Protein AF-A0A4R4UGD5-F1 (afdb_monomer_lite)

Secondary structure (DSSP, 8-state):
-HHHHHHHHHHHTT--S--STTHHHHHHHH-HHHHHHHHHHHHHHHHH---HHHHHHHHHHHHHHT----TT---------

Structure (mmCIF, N/CA/C/O backbone):
data_AF-A0A4R4UGD5-F1
#
_entry.id   AF-A0A4R4UGD5-F1
#
loop_
_atom_site.group_PDB
_atom_site.id
_atom_site.type_symbol
_atom_site.label_atom_id
_atom_site.label_alt_id
_atom_site.label_comp_id
_atom_site.label_asym_id
_atom_site.label_entity_id
_atom_site.label_seq_id
_atom_site.pdbx_PDB_ins_code
_atom_site.Cartn_x
_atom_site.Cartn_y
_atom_site.Cartn_z
_atom_site.occupancy
_atom_site.B_iso_or_equiv
_atom_site.auth_seq_id
_atom_site.auth_comp_id
_atom_site.auth_asym_id
_atom_site.auth_atom_id
_atom_site.pdbx_PDB_model_num
ATOM 1 N N . MET A 1 1 ? -0.004 -1.733 8.319 1.00 70.69 1 MET A N 1
ATOM 2 C CA . MET A 1 1 ? -0.519 -2.127 6.987 1.00 70.69 1 MET A CA 1
ATOM 3 C C . MET A 1 1 ? 0.151 -1.368 5.845 1.00 70.69 1 MET A C 1
ATOM 5 O O . MET A 1 1 ? 0.733 -2.040 5.010 1.00 70.69 1 MET A O 1
ATOM 9 N N . LEU A 1 2 ? 0.156 -0.024 5.820 1.00 83.88 2 LEU A N 1
ATOM 10 C CA . LEU A 1 2 ? 0.742 0.744 4.702 1.00 83.88 2 LEU A CA 1
ATOM 11 C C . LEU A 1 2 ? 2.193 0.355 4.362 1.00 83.88 2 LEU A C 1
ATOM 13 O O . LEU A 1 2 ? 2.467 0.040 3.213 1.00 83.88 2 LEU A O 1
ATOM 17 N N . HIS A 1 3 ? 3.099 0.357 5.348 1.00 86.81 3 HIS A N 1
ATOM 18 C CA . HIS A 1 3 ? 4.522 0.079 5.110 1.00 86.81 3 HIS A CA 1
ATOM 19 C C . HIS A 1 3 ? 4.745 -1.286 4.451 1.00 86.81 3 HIS A C 1
ATOM 21 O O . HIS A 1 3 ? 5.336 -1.337 3.388 1.00 86.81 3 HIS A O 1
ATOM 27 N N . ALA A 1 4 ? 4.167 -2.361 4.996 1.00 87.31 4 ALA A N 1
ATOM 28 C CA . ALA A 1 4 ? 4.310 -3.706 4.437 1.00 87.31 4 ALA A CA 1
ATOM 29 C C . ALA A 1 4 ? 3.752 -3.839 3.004 1.00 87.31 4 ALA A C 1
ATOM 31 O O . ALA A 1 4 ? 4.362 -4.496 2.166 1.00 87.31 4 ALA A O 1
ATOM 32 N N . ALA A 1 5 ? 2.612 -3.208 2.699 1.00 85.69 5 ALA A N 1
ATOM 33 C CA . ALA A 1 5 ? 2.055 -3.226 1.345 1.00 85.69 5 ALA A CA 1
ATOM 34 C C . ALA A 1 5 ? 2.896 -2.388 0.365 1.00 85.69 5 ALA A C 1
ATOM 36 O O . ALA A 1 5 ? 3.121 -2.800 -0.769 1.00 85.69 5 ALA A O 1
ATOM 37 N N . ALA A 1 6 ? 3.389 -1.227 0.801 1.00 85.94 6 ALA A N 1
ATOM 38 C CA . ALA A 1 6 ? 4.270 -0.385 -0.001 1.00 85.94 6 ALA A CA 1
ATOM 39 C C . ALA A 1 6 ? 5.603 -1.084 -0.296 1.00 85.94 6 ALA A C 1
ATOM 41 O O . ALA A 1 6 ? 6.088 -1.035 -1.424 1.00 85.94 6 ALA A O 1
ATOM 42 N N . ASP A 1 7 ? 6.136 -1.774 0.704 1.00 87.88 7 ASP A N 1
ATOM 43 C CA . ASP A 1 7 ? 7.331 -2.600 0.634 1.00 87.88 7 ASP A CA 1
ATOM 44 C C . ASP A 1 7 ? 7.157 -3.717 -0.411 1.00 87.88 7 ASP A C 1
ATOM 46 O O . ASP A 1 7 ? 7.928 -3.785 -1.369 1.00 87.88 7 ASP A O 1
ATOM 50 N N . LEU A 1 8 ? 6.091 -4.519 -0.310 1.00 86.75 8 LEU A N 1
ATOM 51 C CA . LEU A 1 8 ? 5.774 -5.561 -1.298 1.00 86.75 8 LEU A CA 1
ATOM 52 C C . LEU A 1 8 ? 5.615 -5.006 -2.720 1.00 86.75 8 LEU A C 1
ATOM 54 O O . LEU A 1 8 ? 6.116 -5.597 -3.676 1.00 86.75 8 LEU A O 1
ATOM 58 N N . LEU A 1 9 ? 4.933 -3.868 -2.873 1.00 84.12 9 LEU A N 1
ATOM 59 C CA . LEU A 1 9 ? 4.728 -3.245 -4.180 1.00 84.12 9 LEU A CA 1
ATOM 60 C C . LEU A 1 9 ? 6.043 -2.731 -4.779 1.00 84.12 9 LEU A C 1
ATOM 62 O O . LEU A 1 9 ? 6.285 -2.918 -5.971 1.00 84.12 9 LEU A O 1
ATOM 66 N N . CYS A 1 10 ? 6.903 -2.108 -3.970 1.00 87.12 10 CYS A N 1
ATOM 67 C CA . CYS A 1 10 ? 8.216 -1.647 -4.419 1.00 87.12 10 CYS A CA 1
ATOM 68 C C . CYS A 1 10 ? 9.128 -2.820 -4.796 1.00 87.12 10 CYS A C 1
ATOM 70 O O . CYS A 1 10 ? 9.805 -2.742 -5.821 1.00 87.12 10 CYS A O 1
ATOM 72 N N . ASP A 1 11 ? 9.128 -3.893 -4.004 1.00 87.50 11 ASP A N 1
ATOM 73 C CA . ASP A 1 11 ? 9.917 -5.099 -4.271 1.00 87.50 11 ASP A CA 1
ATOM 74 C C . ASP A 1 11 ? 9.480 -5.774 -5.578 1.00 87.50 11 ASP A C 1
ATOM 76 O O . ASP A 1 11 ? 10.287 -5.961 -6.488 1.00 87.50 11 ASP A O 1
ATOM 80 N N . HIS A 1 12 ? 8.173 -6.003 -5.748 1.00 86.81 12 HIS A N 1
ATOM 81 C CA . HIS A 1 12 ? 7.609 -6.595 -6.965 1.00 86.81 12 HIS A CA 1
ATOM 82 C C . HIS A 1 12 ? 7.934 -5.796 -8.237 1.00 86.81 12 HIS A C 1
ATOM 84 O O . HIS A 1 12 ? 8.081 -6.362 -9.320 1.00 86.81 12 HIS A O 1
ATOM 90 N N . ARG A 1 13 ? 8.049 -4.469 -8.123 1.00 86.44 13 ARG A N 1
ATOM 91 C CA . ARG A 1 13 ? 8.385 -3.570 -9.237 1.00 86.44 13 ARG A CA 1
ATOM 92 C C . ARG A 1 13 ? 9.894 -3.381 -9.440 1.00 86.44 13 ARG A C 1
ATOM 94 O O . ARG A 1 13 ? 10.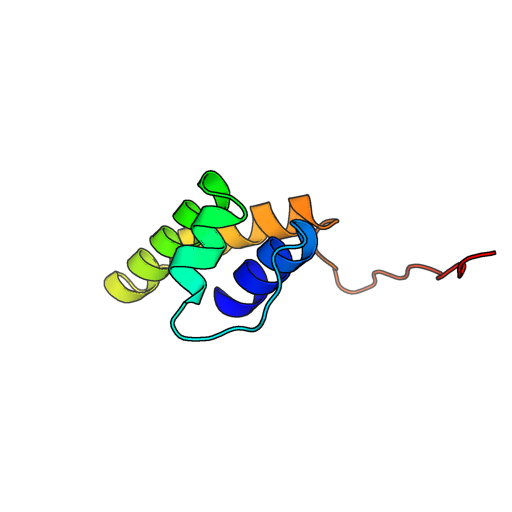276 -2.617 -10.322 1.00 86.44 13 ARG A O 1
ATOM 101 N N . GLY A 1 14 ? 10.747 -4.029 -8.642 1.00 84.12 14 GLY A N 1
ATOM 102 C CA . GLY A 1 14 ? 12.203 -3.849 -8.695 1.00 84.12 14 GLY A CA 1
ATOM 103 C C . GLY A 1 14 ? 12.663 -2.442 -8.290 1.00 84.12 14 GLY A C 1
ATOM 104 O O . GLY A 1 14 ? 13.737 -1.999 -8.688 1.00 84.12 14 GLY A O 1
ATOM 105 N N . ALA A 1 15 ? 11.843 -1.721 -7.522 1.00 81.00 15 ALA A N 1
ATOM 106 C CA . ALA A 1 15 ? 12.056 -0.328 -7.127 1.00 81.00 15 ALA A CA 1
ATO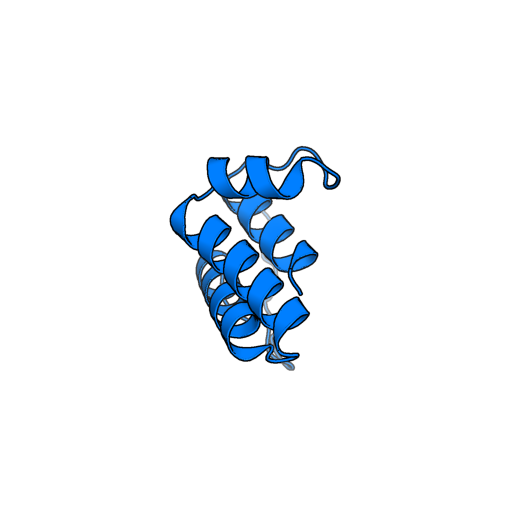M 107 C C . ALA A 1 15 ? 12.503 -0.181 -5.658 1.00 81.00 15 ALA A C 1
ATOM 109 O O . ALA A 1 15 ? 12.528 0.931 -5.118 1.00 81.00 15 ALA A O 1
ATOM 110 N N . TRP A 1 16 ? 12.838 -1.287 -4.984 1.00 73.69 16 TRP A N 1
ATOM 111 C CA . TRP A 1 16 ? 13.238 -1.273 -3.580 1.00 73.69 16 TRP A CA 1
ATOM 112 C C . TRP A 1 16 ? 14.619 -0.641 -3.377 1.00 73.69 16 TRP A C 1
ATOM 114 O O . TRP A 1 16 ? 15.637 -1.145 -3.842 1.00 73.69 16 TRP A O 1
ATOM 124 N N . VAL A 1 17 ? 14.672 0.446 -2.607 1.00 66.44 17 VAL A N 1
ATOM 125 C CA . VAL A 1 17 ? 15.927 1.131 -2.236 1.00 66.44 17 VAL A CA 1
ATOM 126 C C . VAL A 1 17 ? 15.915 1.578 -0.764 1.00 66.44 17 VAL A C 1
ATOM 128 O O . VAL A 1 17 ? 16.561 2.561 -0.397 1.00 66.44 17 VAL A O 1
ATOM 131 N N . GLY A 1 18 ? 15.133 0.888 0.077 1.00 64.44 18 GLY A N 1
ATOM 132 C CA . GLY A 1 18 ? 14.922 1.199 1.498 1.00 64.44 18 GLY A CA 1
ATOM 133 C C . GLY A 1 18 ? 13.745 2.149 1.775 1.00 64.44 18 GLY A C 1
ATOM 134 O O . GLY A 1 18 ? 13.422 3.021 0.958 1.00 64.44 18 GLY A O 1
ATOM 135 N N . GLY A 1 19 ? 13.100 1.956 2.933 1.00 67.75 19 GLY A N 1
ATOM 136 C CA . GLY A 1 19 ? 11.966 2.750 3.422 1.00 67.75 19 GLY A CA 1
ATOM 137 C C . GLY A 1 19 ? 12.361 4.118 4.003 1.00 67.75 19 GLY A C 1
ATOM 138 O O . GLY A 1 19 ? 13.539 4.451 4.124 1.00 67.75 19 GLY A O 1
ATOM 139 N N . GLY A 1 20 ? 11.367 4.939 4.360 1.00 76.06 20 GLY A N 1
ATOM 140 C CA . GLY A 1 20 ? 11.567 6.236 5.026 1.00 76.06 20 GLY A CA 1
ATOM 141 C C . GLY A 1 20 ? 10.836 7.399 4.353 1.00 76.06 20 GLY A C 1
ATOM 142 O O . GLY A 1 20 ? 9.860 7.205 3.635 1.00 76.06 20 GLY A O 1
ATOM 143 N N . LYS A 1 21 ? 11.319 8.634 4.555 1.00 80.81 21 LYS A N 1
ATOM 144 C CA . LYS A 1 21 ? 10.629 9.880 4.143 1.00 80.81 21 LYS A CA 1
ATOM 145 C C . LYS A 1 21 ? 10.269 9.987 2.653 1.00 80.81 21 LYS A C 1
ATOM 147 O O . LYS A 1 21 ? 9.443 10.810 2.275 1.00 80.81 21 LYS A O 1
ATOM 152 N N . TRP A 1 22 ? 10.908 9.190 1.799 1.00 82.88 22 TRP A N 1
ATOM 153 C CA . TRP A 1 22 ? 10.670 9.188 0.354 1.00 82.88 22 TRP A CA 1
ATOM 154 C C . TRP A 1 22 ? 9.646 8.144 -0.099 1.00 82.88 22 TRP A C 1
ATOM 156 O O . TRP A 1 22 ? 9.352 8.083 -1.294 1.00 82.88 22 TRP A O 1
ATOM 166 N N . LEU A 1 23 ? 9.103 7.348 0.828 1.00 82.81 23 LEU A N 1
ATOM 167 C CA . LEU A 1 23 ? 8.178 6.255 0.540 1.00 82.81 23 LEU A CA 1
ATOM 168 C C . LEU A 1 23 ? 6.993 6.695 -0.338 1.00 82.81 23 LEU A C 1
ATOM 170 O O . LEU A 1 23 ? 6.794 6.047 -1.359 1.00 82.81 23 LEU A O 1
ATOM 174 N N . PRO A 1 24 ? 6.279 7.813 -0.078 1.00 86.44 24 PRO A N 1
ATOM 175 C CA . PRO A 1 24 ? 5.139 8.196 -0.915 1.00 86.44 24 PRO A CA 1
ATOM 176 C C . PRO A 1 24 ? 5.523 8.468 -2.374 1.00 86.44 24 PRO A C 1
ATOM 178 O O . PRO A 1 24 ? 4.868 7.988 -3.295 1.00 86.44 24 PRO A O 1
ATOM 181 N N . ARG A 1 25 ? 6.626 9.194 -2.603 1.00 88.19 25 ARG A N 1
ATOM 182 C CA . ARG A 1 25 ? 7.090 9.503 -3.964 1.00 88.19 25 ARG A CA 1
ATOM 183 C C . ARG A 1 25 ? 7.543 8.242 -4.695 1.00 88.19 25 ARG A C 1
ATOM 185 O O . ARG A 1 25 ? 7.193 8.062 -5.855 1.00 88.19 25 ARG A O 1
ATOM 192 N N . ARG A 1 26 ? 8.317 7.384 -4.027 1.00 84.69 26 ARG A N 1
ATOM 193 C CA . ARG A 1 26 ? 8.812 6.138 -4.627 1.00 84.69 26 ARG A CA 1
ATOM 194 C C . ARG A 1 26 ? 7.681 5.171 -4.937 1.00 84.69 26 ARG A C 1
ATOM 196 O O . ARG A 1 26 ? 7.681 4.568 -6.001 1.00 84.69 26 ARG A O 1
ATOM 203 N N . LEU A 1 27 ? 6.699 5.086 -4.048 1.00 88.19 27 LEU A N 1
ATOM 204 C CA . LEU A 1 27 ? 5.527 4.248 -4.237 1.00 88.19 27 LEU A CA 1
ATOM 205 C C . LEU A 1 27 ? 4.748 4.657 -5.497 1.00 88.19 27 LEU A C 1
ATOM 207 O O . LEU A 1 27 ? 4.422 3.805 -6.317 1.00 88.19 27 LEU A O 1
ATOM 211 N N . LEU A 1 28 ? 4.534 5.962 -5.695 1.00 91.94 28 LEU A N 1
ATOM 212 C CA . LEU A 1 28 ? 3.886 6.495 -6.900 1.00 91.94 28 LEU A CA 1
ATOM 213 C C . LEU A 1 28 ? 4.712 6.281 -8.177 1.00 91.94 28 LEU A C 1
ATOM 215 O O . LEU A 1 28 ? 4.140 6.084 -9.245 1.00 91.94 28 LEU A O 1
ATOM 219 N N . GLN A 1 29 ? 6.044 6.319 -8.083 1.00 90.12 29 GLN A N 1
ATOM 220 C CA . GLN A 1 29 ? 6.931 6.019 -9.212 1.00 90.12 29 GLN A CA 1
ATOM 221 C C . GLN A 1 29 ? 6.917 4.531 -9.583 1.00 90.12 29 GLN A C 1
ATOM 223 O O . GLN A 1 29 ? 6.978 4.204 -10.765 1.00 90.12 29 GLN A O 1
ATOM 228 N N . ALA A 1 30 ? 6.839 3.641 -8.591 1.00 89.56 30 ALA A N 1
ATOM 229 C CA . ALA A 1 30 ? 6.821 2.196 -8.801 1.00 89.56 30 ALA A CA 1
ATOM 230 C C . ALA A 1 30 ? 5.495 1.718 -9.419 1.00 89.56 30 ALA A C 1
ATOM 232 O O . ALA A 1 30 ? 5.490 0.898 -10.339 1.00 89.56 30 ALA A O 1
ATOM 233 N N . ASP A 1 31 ? 4.368 2.232 -8.922 1.00 92.62 31 ASP A N 1
ATOM 234 C CA . ASP A 1 31 ? 3.032 1.978 -9.461 1.00 92.62 31 ASP A CA 1
ATOM 235 C C . ASP A 1 31 ? 2.104 3.126 -9.051 1.00 92.62 31 ASP A C 1
ATOM 237 O O . ASP A 1 31 ? 1.658 3.212 -7.907 1.00 92.62 31 ASP A O 1
ATOM 241 N N . HIS A 1 32 ? 1.801 4.015 -9.996 1.00 92.81 32 HIS A N 1
ATOM 242 C CA . HIS A 1 32 ? 0.988 5.196 -9.721 1.00 92.81 32 HIS A CA 1
ATOM 243 C C . HIS A 1 32 ? -0.414 4.839 -9.212 1.00 92.81 32 HIS A C 1
ATOM 245 O O . HIS A 1 32 ? -0.902 5.458 -8.270 1.00 92.81 32 HIS A O 1
ATOM 251 N N . ALA A 1 33 ? -1.068 3.840 -9.810 1.00 95.31 33 ALA A N 1
ATOM 252 C CA . ALA A 1 33 ? -2.453 3.507 -9.488 1.00 95.31 33 ALA A CA 1
ATOM 253 C C . ALA A 1 33 ? -2.567 2.871 -8.097 1.00 95.31 33 ALA A C 1
ATOM 255 O O . ALA A 1 33 ? -3.308 3.365 -7.243 1.00 95.31 33 ALA A O 1
ATOM 256 N N . ARG A 1 34 ? -1.796 1.807 -7.840 1.00 93.38 34 ARG A N 1
ATOM 257 C CA . ARG A 1 34 ? -1.826 1.110 -6.542 1.00 93.38 34 ARG A CA 1
ATOM 258 C C . ARG A 1 34 ? -1.158 1.928 -5.442 1.00 93.38 34 ARG A C 1
ATOM 260 O O . ARG A 1 34 ? -1.614 1.910 -4.300 1.00 93.38 34 ARG A O 1
ATOM 267 N N . GLY A 1 35 ? -0.125 2.693 -5.786 1.00 93.69 35 GLY A N 1
ATOM 268 C CA . GLY A 1 35 ? 0.538 3.599 -4.861 1.00 93.69 35 GLY A CA 1
ATOM 269 C C . GLY A 1 35 ? -0.367 4.733 -4.394 1.00 93.69 35 GLY A C 1
ATOM 270 O O . GLY A 1 35 ? -0.444 4.989 -3.193 1.00 93.69 35 GLY A O 1
ATOM 271 N N . ALA A 1 36 ? -1.113 5.364 -5.306 1.00 95.81 36 ALA A N 1
ATOM 272 C CA . ALA A 1 36 ? -2.090 6.386 -4.938 1.00 95.81 36 ALA A CA 1
ATOM 273 C C . ALA A 1 36 ? -3.208 5.808 -4.059 1.00 95.81 36 ALA A C 1
ATOM 275 O O . ALA A 1 36 ? -3.555 6.417 -3.050 1.00 95.81 36 ALA A O 1
ATOM 276 N N . ALA A 1 37 ? -3.720 4.615 -4.383 1.00 96.50 37 ALA A N 1
ATOM 277 C CA . ALA A 1 37 ? -4.751 3.951 -3.584 1.00 96.50 37 ALA A CA 1
ATOM 278 C C . ALA A 1 37 ? -4.289 3.656 -2.143 1.00 96.50 37 ALA A C 1
ATOM 280 O O . ALA A 1 37 ? -5.031 3.909 -1.194 1.00 96.50 37 ALA A O 1
ATOM 281 N N . LEU A 1 38 ? -3.048 3.188 -1.961 1.00 94.81 38 LEU A N 1
ATOM 282 C CA . LEU A 1 38 ? -2.464 2.957 -0.635 1.00 94.81 38 LEU A CA 1
ATOM 283 C C . LEU A 1 38 ? -2.314 4.251 0.177 1.00 94.81 38 LEU A C 1
ATOM 285 O O . LEU A 1 38 ? -2.645 4.276 1.364 1.00 94.81 38 LEU A O 1
ATOM 289 N N . LEU A 1 39 ? -1.825 5.324 -0.451 1.00 95.12 39 LEU A N 1
ATOM 290 C CA . LEU A 1 39 ? -1.661 6.620 0.214 1.00 95.12 39 LEU A CA 1
ATOM 291 C C . LEU A 1 39 ? -3.013 7.234 0.584 1.00 95.12 39 LEU A C 1
ATOM 293 O O . LEU A 1 39 ? -3.182 7.704 1.708 1.00 95.12 39 LEU A O 1
ATOM 297 N N . GLN A 1 40 ? -3.985 7.170 -0.327 1.00 96.00 40 GLN A N 1
ATOM 298 C CA . GLN A 1 40 ? -5.330 7.686 -0.098 1.00 96.00 40 GLN A CA 1
ATOM 299 C C . GLN A 1 40 ? -6.054 6.911 1.008 1.00 96.00 40 GLN A C 1
ATOM 301 O O . GLN A 1 40 ? -6.633 7.523 1.904 1.00 96.00 40 GLN A O 1
ATOM 306 N N . GLY A 1 41 ? -5.979 5.577 0.996 1.00 95.81 41 GLY A N 1
ATOM 307 C CA . GLY A 1 41 ? -6.561 4.752 2.053 1.00 95.81 41 GLY A CA 1
ATOM 308 C C . GLY A 1 41 ? -5.918 5.013 3.417 1.00 95.81 41 GLY A C 1
ATOM 309 O O . GLY A 1 41 ? -6.608 5.028 4.433 1.00 95.81 41 GLY A O 1
ATOM 310 N N . HIS A 1 42 ? -4.606 5.276 3.459 1.00 94.44 42 HIS A N 1
ATOM 311 C CA . HIS A 1 42 ? -3.937 5.661 4.702 1.00 94.44 42 HIS A CA 1
ATOM 312 C C . HIS A 1 42 ? -4.393 7.031 5.214 1.00 94.44 42 HIS A C 1
ATOM 314 O O . HIS A 1 42 ? -4.614 7.178 6.413 1.00 94.44 42 HIS A O 1
ATOM 320 N N . HIS A 1 43 ? -4.568 8.008 4.323 1.00 95.19 43 HIS A N 1
ATOM 321 C CA . HIS A 1 43 ? -5.100 9.320 4.687 1.00 95.19 43 HIS A CA 1
ATOM 322 C C . HIS A 1 43 ? -6.505 9.209 5.288 1.00 95.19 43 HIS A C 1
ATOM 324 O O . HIS A 1 43 ? -6.745 9.705 6.385 1.00 95.19 43 HIS A O 1
ATOM 330 N N . GLN A 1 44 ? -7.398 8.475 4.621 1.00 95.75 44 GLN A N 1
ATOM 331 C CA . GLN A 1 44 ? -8.771 8.252 5.084 1.00 95.75 44 GLN A CA 1
ATOM 332 C C . GLN A 1 44 ? -8.822 7.557 6.447 1.00 95.75 44 GLN A C 1
ATOM 334 O O . GLN A 1 44 ? -9.611 7.956 7.302 1.00 95.75 44 GLN A O 1
ATOM 339 N N . LEU A 1 45 ? -7.948 6.572 6.681 1.00 96.12 45 LEU A N 1
ATOM 340 C CA . LEU A 1 45 ? -7.805 5.937 7.991 1.00 96.12 45 LEU A CA 1
ATOM 341 C C . LEU A 1 45 ? -7.412 6.951 9.072 1.00 96.12 45 LEU A C 1
ATOM 343 O O . LEU A 1 45 ? -7.972 6.927 10.163 1.00 96.12 45 LEU A O 1
ATOM 347 N N . CYS A 1 46 ? -6.466 7.845 8.786 1.00 95.81 46 CYS A N 1
ATOM 348 C CA . CYS A 1 46 ? -6.050 8.869 9.743 1.00 95.81 46 CYS A CA 1
ATOM 349 C C . CYS A 1 46 ? -7.160 9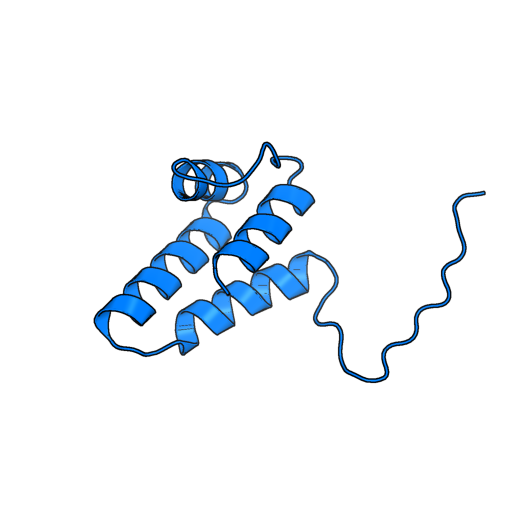.892 10.036 1.00 95.81 46 CYS A C 1
ATOM 351 O O . CYS A 1 46 ? -7.267 10.350 11.169 1.00 95.81 46 CYS A O 1
ATOM 353 N N . GLU A 1 47 ? -7.975 10.249 9.040 1.00 97.19 47 GLU A N 1
ATOM 354 C CA . GLU A 1 47 ? -9.057 11.232 9.196 1.00 97.19 47 GLU A CA 1
ATOM 355 C C . GLU A 1 47 ? -10.296 10.666 9.894 1.00 97.19 47 GLU A C 1
ATOM 357 O O . GLU A 1 47 ? -10.903 11.336 10.726 1.00 97.19 47 GLU A O 1
ATOM 362 N N . SER A 1 48 ? -10.694 9.447 9.531 1.00 95.88 48 SER A N 1
ATOM 363 C CA . SER A 1 48 ? -11.993 8.875 9.910 1.00 95.88 48 SER A CA 1
ATOM 364 C C . SER A 1 48 ? -11.898 7.688 10.868 1.00 95.88 48 SER A C 1
ATOM 366 O O . SER A 1 48 ? -12.903 7.295 11.455 1.00 95.88 48 SER A O 1
ATOM 368 N N . GLY A 1 49 ? -10.713 7.090 11.017 1.00 94.75 49 GLY A N 1
ATOM 369 C CA . GLY A 1 49 ? -10.529 5.812 11.705 1.00 94.75 49 GLY A CA 1
ATOM 370 C C . GLY A 1 49 ? -10.955 4.586 10.884 1.00 94.75 49 GLY A C 1
ATOM 371 O O . GLY A 1 49 ? -10.742 3.462 11.337 1.00 94.75 49 GLY A O 1
ATOM 372 N N . ASP A 1 50 ? -11.516 4.767 9.683 1.00 93.62 50 ASP A N 1
ATOM 373 C CA . ASP A 1 50 ? -11.940 3.666 8.816 1.00 93.62 50 ASP A CA 1
ATOM 374 C C . ASP A 1 50 ? -10.766 3.075 8.016 1.00 93.62 50 ASP A C 1
ATOM 376 O O . ASP A 1 50 ? -10.117 3.738 7.205 1.00 93.62 50 ASP A O 1
ATOM 380 N N . ALA A 1 51 ? -10.502 1.785 8.228 1.00 94.00 51 ALA A N 1
ATOM 381 C CA . ALA A 1 51 ? -9.433 1.043 7.567 1.00 94.00 51 ALA A CA 1
ATOM 382 C C . ALA A 1 51 ? -9.865 0.354 6.261 1.00 94.00 51 ALA A C 1
ATOM 384 O O . ALA A 1 51 ? -9.024 -0.291 5.621 1.00 94.00 51 ALA A O 1
ATOM 385 N N . ALA A 1 52 ? -11.135 0.444 5.854 1.00 96.12 52 ALA A N 1
ATOM 386 C CA . ALA A 1 52 ? -11.675 -0.317 4.727 1.00 96.12 52 ALA A CA 1
ATOM 387 C C . ALA A 1 52 ? -10.920 -0.039 3.417 1.00 96.12 52 ALA A C 1
ATOM 389 O O . ALA A 1 52 ? -10.461 -0.970 2.750 1.00 96.12 52 ALA A O 1
ATOM 390 N N . ALA A 1 53 ? -10.708 1.236 3.087 1.00 95.25 53 ALA A N 1
ATOM 391 C CA . ALA A 1 53 ? -10.011 1.636 1.865 1.00 95.25 53 ALA A CA 1
ATOM 392 C C . ALA A 1 53 ? -8.539 1.192 1.851 1.00 95.25 53 ALA A C 1
ATOM 394 O O . ALA A 1 53 ? -8.045 0.688 0.840 1.00 95.25 53 ALA A O 1
ATOM 395 N N . LEU A 1 54 ? -7.842 1.323 2.987 1.00 95.06 54 LEU A N 1
ATOM 396 C CA . LEU A 1 54 ? -6.455 0.868 3.111 1.00 95.06 54 LEU A CA 1
ATOM 397 C C . LEU A 1 54 ? -6.351 -0.656 2.983 1.00 95.06 54 LEU A C 1
ATOM 399 O O . LEU A 1 54 ? -5.418 -1.158 2.358 1.00 95.06 54 LEU A O 1
ATOM 403 N N . THR A 1 55 ? -7.309 -1.383 3.556 1.00 95.50 55 THR A N 1
ATOM 404 C CA . THR A 1 55 ? -7.361 -2.847 3.491 1.00 95.50 55 THR A CA 1
ATOM 405 C C . THR A 1 55 ? -7.590 -3.309 2.058 1.00 95.50 55 THR A C 1
ATOM 407 O O . THR A 1 55 ? -6.819 -4.122 1.560 1.00 95.50 55 THR A O 1
ATOM 410 N N . ALA A 1 56 ? -8.561 -2.720 1.355 1.00 95.69 56 ALA A N 1
ATOM 411 C CA . ALA A 1 56 ? 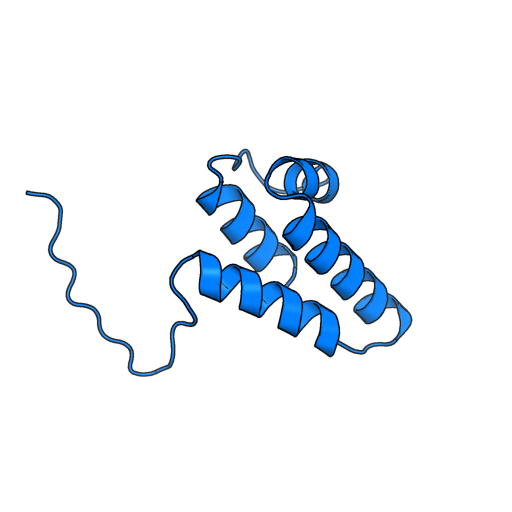-8.827 -3.033 -0.046 1.00 95.69 56 ALA A CA 1
ATOM 412 C C . ALA A 1 56 ? -7.605 -2.768 -0.946 1.00 95.69 56 ALA A C 1
ATOM 414 O O . ALA A 1 56 ? -7.258 -3.602 -1.783 1.00 95.69 56 ALA A O 1
ATOM 415 N N . ALA A 1 57 ? -6.912 -1.640 -0.750 1.00 95.25 57 ALA A N 1
ATOM 416 C CA . ALA A 1 57 ? -5.691 -1.329 -1.493 1.00 95.25 57 ALA A CA 1
ATOM 417 C C . ALA A 1 57 ? -4.553 -2.323 -1.188 1.00 95.25 57 ALA A C 1
ATOM 419 O O . ALA A 1 57 ? -3.848 -2.756 -2.099 1.00 95.25 57 ALA A O 1
ATOM 420 N N . ALA A 1 58 ? -4.389 -2.725 0.076 1.00 93.56 58 ALA A N 1
ATOM 421 C CA . ALA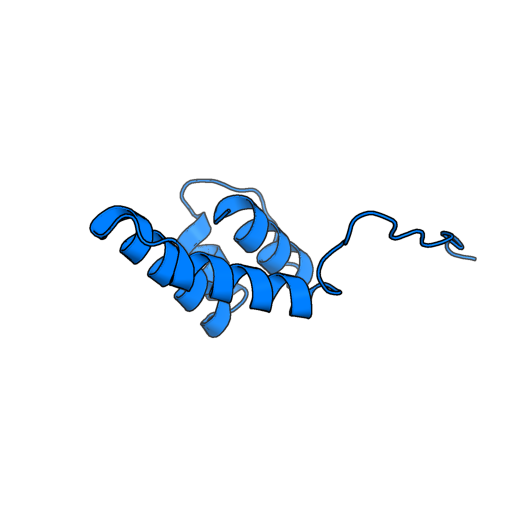 A 1 58 ? -3.401 -3.729 0.464 1.00 93.56 58 ALA A CA 1
ATOM 422 C C . ALA A 1 58 ? -3.716 -5.112 -0.135 1.00 93.56 58 ALA A C 1
ATOM 424 O O . ALA A 1 58 ? -2.805 -5.767 -0.640 1.00 93.56 58 ALA A O 1
ATOM 425 N N . SER A 1 59 ? -4.984 -5.530 -0.160 1.00 93.94 59 SER A N 1
ATOM 426 C CA . SER A 1 59 ? -5.407 -6.789 -0.789 1.00 93.94 59 SER A CA 1
ATOM 427 C C . SER A 1 59 ? -5.087 -6.823 -2.286 1.00 93.94 59 SER A C 1
ATOM 429 O O . SER A 1 59 ? -4.560 -7.821 -2.767 1.00 93.94 59 SER A O 1
ATOM 431 N N . GLN A 1 60 ? -5.277 -5.716 -3.012 1.00 92.88 60 GLN A N 1
ATOM 432 C CA . GLN A 1 60 ? -4.891 -5.630 -4.431 1.00 92.88 60 GLN A CA 1
ATOM 433 C C . GLN A 1 60 ? -3.379 -5.776 -4.657 1.00 92.88 60 GLN A C 1
ATOM 435 O O . GLN A 1 60 ? -2.949 -6.270 -5.702 1.00 92.88 60 GLN A O 1
ATOM 440 N N . VAL A 1 61 ? -2.555 -5.322 -3.707 1.00 91.19 61 VAL A N 1
ATOM 441 C CA . VAL A 1 61 ? -1.105 -5.556 -3.755 1.00 91.19 61 VAL A CA 1
ATOM 442 C C . VAL A 1 61 ? -0.789 -7.015 -3.454 1.00 91.19 61 VAL A C 1
ATOM 444 O O . VAL A 1 61 ? 0.041 -7.598 -4.145 1.00 91.19 61 VAL A O 1
ATOM 447 N N . LEU A 1 62 ? -1.462 -7.627 -2.477 1.00 91.06 62 LEU A N 1
ATOM 448 C CA . LEU A 1 62 ? -1.280 -9.046 -2.172 1.00 91.06 62 LEU A CA 1
ATOM 449 C C . LEU A 1 62 ? -1.615 -9.916 -3.382 1.00 91.06 62 LEU A C 1
ATOM 451 O O . LEU A 1 62 ? -0.794 -10.739 -3.770 1.00 91.06 62 LEU A O 1
ATOM 455 N N . GLU A 1 63 ? -2.751 -9.685 -4.036 1.00 89.81 63 GLU A N 1
ATOM 456 C CA . GLU A 1 63 ? -3.124 -10.370 -5.280 1.00 89.81 63 GLU A CA 1
ATOM 457 C C . GLU A 1 63 ? -2.052 -10.237 -6.369 1.00 89.81 63 GLU A C 1
ATOM 459 O O . GLU A 1 63 ? -1.736 -11.218 -7.042 1.00 89.81 63 GLU A O 1
ATOM 464 N N . LEU A 1 64 ? -1.436 -9.056 -6.500 1.00 89.56 64 LEU A N 1
ATOM 465 C CA . LEU A 1 64 ? -0.362 -8.819 -7.465 1.00 89.56 64 LEU A CA 1
ATOM 466 C C . LEU A 1 64 ? 0.894 -9.658 -7.174 1.00 89.56 64 LEU A C 1
ATOM 468 O O . LEU A 1 64 ? 1.531 -10.147 -8.106 1.00 89.56 64 LEU A O 1
ATOM 472 N N . VAL A 1 65 ? 1.261 -9.830 -5.901 1.00 87.31 65 VAL A N 1
ATOM 473 C CA . VAL A 1 65 ? 2.514 -10.502 -5.503 1.00 87.31 65 VAL A CA 1
ATOM 474 C C . VAL A 1 65 ? 2.373 -12.009 -5.257 1.00 87.31 65 VAL A C 1
ATOM 476 O O . VAL A 1 65 ? 3.349 -12.659 -4.883 1.00 87.31 65 VAL A O 1
ATOM 479 N N . GLY A 1 66 ? 1.194 -12.589 -5.497 1.00 82.94 66 GLY A N 1
ATOM 480 C CA . GLY A 1 66 ? 0.951 -14.034 -5.367 1.00 82.94 66 GLY A CA 1
ATOM 481 C C . GLY A 1 66 ? -0.183 -14.430 -4.416 1.00 82.94 66 GLY A C 1
ATOM 482 O O . GLY A 1 66 ? -0.374 -15.621 -4.174 1.00 82.94 66 GLY A O 1
ATOM 483 N N . GLY A 1 67 ? -0.946 -13.459 -3.917 1.00 80.06 67 GLY A N 1
ATOM 484 C CA . GLY A 1 67 ? -2.126 -13.640 -3.077 1.00 80.06 67 GLY A CA 1
ATOM 485 C C . GLY A 1 67 ? -1.841 -13.647 -1.573 1.00 80.06 67 GLY A C 1
ATOM 486 O O . GLY A 1 67 ? -0.704 -13.573 -1.111 1.00 80.06 67 GLY A O 1
ATOM 487 N N . GLU A 1 68 ? -2.917 -13.733 -0.792 1.00 72.25 68 GLU A N 1
ATOM 488 C CA . GLU A 1 68 ? -2.848 -13.876 0.663 1.00 72.25 68 GLU A CA 1
ATOM 489 C C . GLU A 1 68 ? -2.286 -15.245 1.062 1.00 72.25 68 GLU A C 1
ATOM 491 O O . GLU A 1 68 ? -2.746 -16.289 0.590 1.00 72.25 68 GLU A O 1
ATOM 496 N N . VAL A 1 69 ? -1.351 -15.260 2.014 1.00 68.56 69 VAL A N 1
ATOM 497 C CA . VAL A 1 69 ? -0.984 -16.497 2.707 1.00 68.56 69 VAL A CA 1
ATOM 498 C C . VAL A 1 69 ? -2.020 -16.745 3.795 1.00 68.56 69 VAL A C 1
ATOM 500 O O . VAL A 1 69 ? -2.101 -16.004 4.772 1.00 68.56 69 VAL A O 1
ATOM 503 N N . ARG A 1 70 ? -2.825 -17.791 3.616 1.00 72.56 70 ARG A N 1
ATOM 504 C CA . ARG A 1 70 ? -3.809 -18.233 4.609 1.00 72.56 70 ARG A CA 1
ATOM 505 C C . ARG A 1 70 ? -3.200 -19.274 5.535 1.00 72.56 70 ARG A C 1
ATOM 507 O O . ARG A 1 70 ? -2.325 -20.044 5.136 1.00 72.56 70 ARG A O 1
ATOM 514 N N . GLU A 1 71 ? -3.676 -19.311 6.772 1.00 72.12 71 GLU A N 1
ATOM 515 C CA . GLU A 1 71 ? -3.265 -20.326 7.735 1.00 72.12 71 GLU A CA 1
ATOM 516 C C . GLU A 1 71 ? -3.510 -21.739 7.172 1.00 72.12 71 GLU A C 1
ATOM 518 O O . GLU A 1 71 ? -4.517 -21.998 6.514 1.00 72.12 71 GLU A O 1
ATOM 523 N N . GLY A 1 72 ? -2.534 -22.635 7.344 1.00 71.19 72 GLY A N 1
ATOM 524 C CA . GLY A 1 72 ? -2.524 -23.961 6.711 1.00 71.19 72 GLY A CA 1
ATOM 525 C C . GLY A 1 72 ? -1.902 -24.018 5.308 1.00 71.19 72 GLY A C 1
ATOM 526 O O . GLY A 1 72 ? -1.715 -25.117 4.778 1.00 71.19 72 GLY A O 1
ATOM 527 N N . TYR A 1 73 ? -1.513 -22.886 4.709 1.00 64.81 73 TYR A N 1
ATOM 528 C CA . TYR A 1 73 ? -0.772 -22.886 3.447 1.00 64.81 73 TYR A CA 1
ATOM 529 C C . TYR A 1 73 ? 0.588 -23.589 3.600 1.00 64.81 73 TYR A C 1
ATOM 531 O O . TYR A 1 73 ? 1.465 -23.149 4.345 1.00 64.81 73 TYR A O 1
ATOM 539 N N . ARG A 1 74 ? 0.783 -24.684 2.856 1.00 65.44 74 ARG A N 1
ATOM 540 C CA . ARG A 1 74 ? 2.067 -25.379 2.708 1.00 65.44 74 ARG A CA 1
ATOM 541 C C . ARG A 1 74 ? 2.460 -25.404 1.239 1.00 65.44 74 ARG A C 1
ATOM 543 O O . ARG A 1 74 ? 1.787 -26.026 0.423 1.00 65.44 74 ARG A O 1
ATOM 550 N N . ARG A 1 75 ? 3.599 -24.795 0.912 1.00 70.94 75 ARG A N 1
ATOM 551 C CA . ARG A 1 75 ? 4.246 -24.932 -0.396 1.00 70.94 75 ARG A CA 1
ATOM 552 C C . ARG A 1 75 ? 5.568 -25.661 -0.214 1.00 70.94 75 ARG A C 1
ATOM 554 O O . ARG A 1 75 ? 6.462 -25.173 0.469 1.00 70.94 75 ARG A O 1
ATOM 561 N N . THR A 1 76 ? 5.704 -26.830 -0.833 1.00 76.31 76 THR A N 1
ATOM 562 C CA . THR A 1 76 ? 6.996 -27.517 -0.912 1.00 76.31 76 THR A CA 1
ATOM 563 C C . THR A 1 76 ? 7.903 -26.731 -1.849 1.00 76.31 76 THR A C 1
ATOM 565 O O . THR A 1 76 ? 7.680 -26.708 -3.063 1.00 76.31 76 THR A O 1
ATOM 568 N N . TRP A 1 77 ? 8.906 -26.064 -1.285 1.00 76.00 77 TRP A N 1
ATOM 569 C CA . TRP A 1 77 ? 9.965 -25.421 -2.050 1.00 76.00 77 TRP A CA 1
ATOM 570 C C . TRP A 1 77 ? 10.751 -26.480 -2.831 1.00 76.00 77 TRP A C 1
ATOM 572 O O . TRP A 1 77 ? 11.326 -27.398 -2.248 1.00 76.00 77 TRP A O 1
ATOM 582 N N . ARG A 1 78 ? 10.767 -26.357 -4.160 1.00 76.50 78 ARG A N 1
ATOM 583 C CA . ARG A 1 78 ? 11.703 -27.065 -5.036 1.00 76.50 78 ARG A CA 1
ATOM 584 C C . ARG A 1 78 ? 12.689 -26.003 -5.494 1.00 76.50 78 ARG A C 1
ATOM 586 O O . ARG A 1 78 ? 12.331 -25.195 -6.343 1.00 76.50 78 ARG A O 1
ATOM 593 N N . GLY A 1 79 ? 13.841 -25.927 -4.836 1.00 75.56 79 GLY A N 1
ATOM 594 C CA . GLY A 1 79 ? 14.850 -24.912 -5.135 1.00 75.56 79 GLY A CA 1
ATOM 595 C C . GLY A 1 79 ? 15.287 -24.898 -6.600 1.00 75.56 79 GLY A C 1
ATOM 596 O O . GLY A 1 79 ? 14.943 -25.816 -7.351 1.00 75.56 79 GLY A O 1
ATOM 597 N N . PRO A 1 80 ? 16.019 -23.854 -7.020 1.00 64.19 80 PRO A N 1
ATOM 598 C CA . PRO A 1 80 ? 16.534 -23.778 -8.381 1.00 64.19 80 PRO A CA 1
ATOM 599 C C . PRO A 1 80 ? 17.424 -24.997 -8.672 1.00 64.19 80 PRO A C 1
ATOM 601 O O . PRO A 1 80 ? 18.196 -25.420 -7.810 1.00 64.19 80 PRO A O 1
ATOM 604 N N . ARG A 1 81 ? 17.241 -25.585 -9.862 1.00 58.38 81 ARG A N 1
ATOM 605 C CA . ARG A 1 81 ? 18.156 -26.586 -10.425 1.00 58.38 81 ARG A CA 1
ATOM 606 C C . ARG A 1 81 ? 19.403 -25.909 -10.964 1.00 58.38 81 ARG A C 1
ATOM 608 O O . ARG A 1 81 ? 19.251 -24.789 -11.498 1.00 58.38 81 ARG A O 1
#

Radius of gyration: 14.21 Å; chains: 1; bounding box: 30×39×22 Å

pLDDT: mean 85.56, std 10.06, range [58.38, 97.19]

Organism: NCBI:txid2530385

Foldseek 3Di:
DLVVLLQLLCVLLVNDDDDDPCSLVSSCVSPVPLSVQCVVLVVCCVVPVDNPSNVVSSQVSQVVNPGDDDPPDDDDDPDDD

Sequence (81 aa):
MLHAAADLLCDHRGAWVGGGKWLPRRLLQADHARGAALLQGHHQLCESGDAAALTAAASQVLELVGGEVREGYRRTWRGPR

=== Feature glossary ===
Key to the feature types in this record:

— What the protein is —

Primary structure: the covalent order of the twenty standard amino acids along the backbone. Two proteins with the same sequence will (almost always) fold to the same structure; two with 30% identity often share a fold but not the details.

Database cross-references. InterPro integrates a dozen domain/family signature databases into unified entries with residue-range hits. GO terms attach function/process/location labels with evidence codes. CATH codes position the fold in a four-level structural taxonomy. Organism is the NCBI-taxonomy species name.

— Where its atoms are —

The mmCIF block holds the 3D Cartesian coordinates of each backbone atom (N, Cα, C, O) in ångströms. mmCIF is the PDB's canonical archive format — a tagged-loop text representation of the atomic model.

Six rendered views show the 3D structure from the faces of a cube — i.e. along ±x, ±y, ±z. Rendering representation is drawn randomly per protein from cartoon (secondary-structure ribbons), sticks (backbone bonds), or molecular surface; coloring is either N→C rainbow (blue at the N-terminus through red at the C-terminus) or one color per chain.

— Local backbone conformation —

DSSP 8-state secondary structure assigns each residue one of H (α-helix), G (3₁₀-helix), I (π-helix), E (extended β-strand), B (isolated β-bridge), T (hydrogen-bonded turn), S (bend), or '-' (coil). The assignment is computed from backbone hydrogen-bond geometry via the Kabsch–Sander algorithm.

P-SEA three-state annotation labels each residue as helix, strand, or coil based purely on the geometry of the Cα trace. It serves as a fallback when the full backbone (and thus DSSP) is unavailable.

The φ/ψ torsion pair specifies the backbone conformation at each residue. φ rotates about the N–Cα bond, ψ about the Cα–C bond. Steric clashes forbid most of the (φ, ψ) plane — the allowed regions (α-helix basin, β-sheet basin, left-handed helix) are the Ramachandran-allowed regions.

— Global shape and packing —

The geometric summary reports three shape descriptors. Rg (radius of gyration) measures how spread out the Cα atoms are about their centre of mass; compact globular proteins have small Rg, elongated or unfolded ones large. Cα contacts (<8 Å, |i−j|>4) count long-range residue pairs in spatial proximity — high for tightly packed folds, near zero for rods or random coil. The bounding-box extents give the protein's footprint along x, y, z in Å.

Accessible surface area quantifies burial. A residue with SASA near zero is packed into the hydrophobic core; one with SASA >100 Å² sits on the surface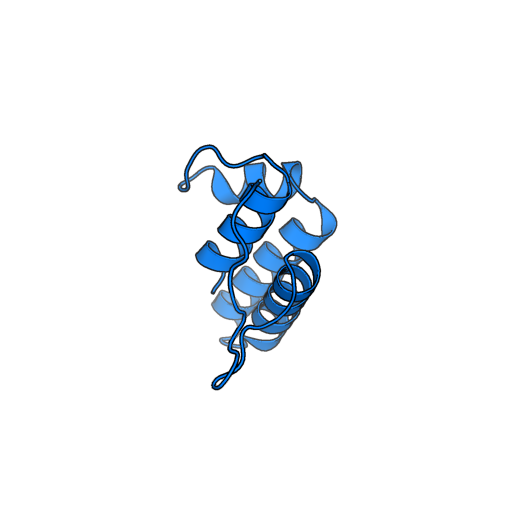. Computed here via the Shrake–Rupley numerical algorithm with a 1.4 Å probe.

Plot images: a contact map (which residues are close in 3D, as an N×N binary image), a Ramachandran scatter (backbone torsion angles, revealing secondary-structure composition at a glance), and — for AlphaFold structures — a PAE heatmap (pairwise prediction confidence).

— Structural neighborhood —

The Foldseek 3Di string encodes local tertiary geometry as a 20-letter alphabet — one character per residue — derived from the relative positions of nearby Cα atoms. Unlike the amino-acid sequence, 3Di is a direct function of the 3D structure, so two proteins with the same fold have similar 3Di strings even at low sequence identity.

Nearest PDB neighbors are the top structural matches found by Foldseek when searching this structure against the entire Protein Data Bank. Each hit reports a TM-score (0 to 1; >0.5 almost always implies the same fold) and an E-value. These are *structural* homologs — they may share no detectable sequence similarity.

— Confidence and disorder —

For AlphaFold models, the B-factor field carries pLDDT — the model's own estimate of local accuracy on a 0–100 scale. Regions with pLDDT<50 should be treated as essentially unmodeled; they often correspond to intrinsically disordered segments.

B-factor (Debye–Waller factor) reflects atomic displacement in the crystal lattice. It is an experimental observable (units Å²), not a prediction; low values mean the atom is pinned down, high values mean it moves or is heterogeneous across the crystal.

Predicted aligned error is AlphaFold's pairwise confidence. Unlike pLDDT (per-residue), PAE is per-residue-pair and captures whether two parts of the structure are correctly placed relative to each other. Units are ångströms of expected positional error.